Protein AF-A0A3D3P6E9-F1 (afdb_monomer_lite)

Structure (mmCIF, N/CA/C/O backbone):
data_AF-A0A3D3P6E9-F1
#
_entry.id   AF-A0A3D3P6E9-F1
#
loop_
_atom_site.group_PDB
_atom_site.id
_atom_site.type_symbol
_atom_site.label_atom_id
_atom_site.label_alt_id
_atom_site.label_comp_id
_atom_site.label_asym_id
_atom_site.label_entity_id
_atom_site.label_seq_id
_atom_site.pdbx_PDB_ins_code
_atom_site.Cartn_x
_atom_site.Cartn_y
_atom_site.Cartn_z
_atom_site.occupancy
_atom_site.B_iso_or_equiv
_atom_site.auth_seq_id
_atom_site.auth_comp_id
_atom_site.auth_asym_id
_atom_site.auth_atom_id
_atom_site.pdbx_PDB_model_num
ATOM 1 N N . ASP A 1 1 ? 15.874 -10.118 33.139 1.00 50.94 1 ASP A N 1
ATOM 2 C CA . ASP A 1 1 ? 14.637 -9.761 32.437 1.00 50.94 1 ASP A CA 1
ATOM 3 C C . ASP A 1 1 ? 14.802 -8.342 31.917 1.00 50.94 1 ASP A C 1
ATOM 5 O O . ASP A 1 1 ? 14.715 -7.391 32.684 1.00 50.94 1 ASP A O 1
ATOM 9 N N . THR A 1 2 ? 15.261 -8.197 30.676 1.00 51.38 2 THR A N 1
ATOM 10 C CA . THR A 1 2 ? 15.489 -6.871 30.091 1.00 51.38 2 THR A CA 1
ATOM 11 C C . THR A 1 2 ? 14.196 -6.483 29.409 1.00 51.38 2 THR A C 1
ATOM 13 O O . THR A 1 2 ? 13.843 -7.092 28.403 1.00 51.38 2 THR A O 1
ATOM 16 N N . ALA A 1 3 ? 13.483 -5.496 29.953 1.00 54.56 3 ALA A N 1
ATOM 17 C CA . ALA A 1 3 ? 12.314 -4.950 29.285 1.00 54.56 3 ALA A CA 1
ATOM 18 C C . ALA A 1 3 ? 12.752 -4.448 27.902 1.00 54.56 3 ALA A C 1
ATOM 20 O O . ALA A 1 3 ? 13.469 -3.452 27.794 1.00 54.56 3 ALA A O 1
ATOM 21 N N . TRP A 1 4 ? 12.365 -5.163 26.844 1.00 57.44 4 TRP A N 1
ATOM 22 C CA . TRP A 1 4 ? 12.467 -4.671 25.477 1.00 57.44 4 TRP A CA 1
ATOM 23 C C . TRP A 1 4 ? 11.528 -3.472 25.351 1.00 57.44 4 TRP A C 1
ATOM 25 O O . TRP A 1 4 ? 10.367 -3.596 24.971 1.00 57.44 4 TRP A O 1
ATOM 35 N N . SER A 1 5 ? 12.019 -2.288 25.708 1.00 63.03 5 SER A N 1
ATOM 36 C CA . SER A 1 5 ? 11.346 -1.030 25.426 1.00 63.03 5 SER A CA 1
ATOM 37 C C . SER A 1 5 ? 11.541 -0.711 23.946 1.00 63.03 5 SER A C 1
ATOM 39 O O . SER A 1 5 ? 12.397 0.081 23.553 1.00 63.03 5 SER A O 1
ATOM 41 N N . GLN A 1 6 ? 10.757 -1.359 23.083 1.00 59.41 6 GLN A N 1
ATOM 42 C CA . GLN A 1 6 ? 10.677 -0.934 21.692 1.00 59.41 6 GLN A CA 1
ATOM 43 C C . GLN A 1 6 ? 9.994 0.439 21.675 1.00 59.41 6 GLN A C 1
ATOM 45 O O . GLN A 1 6 ? 8.788 0.559 21.876 1.00 59.41 6 GLN A O 1
ATOM 50 N N . GLY A 1 7 ? 10.790 1.498 21.525 1.00 64.56 7 GLY A N 1
ATOM 51 C CA . GLY A 1 7 ? 10.283 2.862 21.451 1.00 64.56 7 GLY A CA 1
ATOM 52 C C . GLY A 1 7 ? 9.365 3.032 20.240 1.00 64.56 7 GLY A C 1
ATOM 53 O O . GLY A 1 7 ? 9.797 2.859 19.102 1.00 64.56 7 GLY A O 1
ATOM 54 N N . 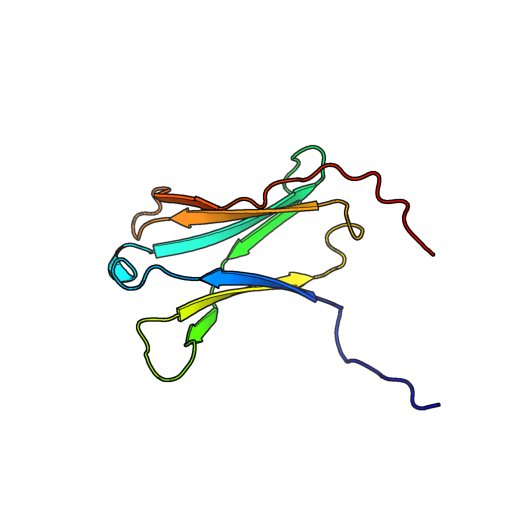GLY A 1 8 ? 8.104 3.393 20.488 1.00 68.88 8 GLY A N 1
ATOM 55 C CA . GLY A 1 8 ? 7.111 3.710 19.459 1.00 68.88 8 GLY A CA 1
ATOM 56 C C . GLY A 1 8 ? 5.921 2.750 19.420 1.00 68.88 8 GLY A C 1
ATOM 57 O O . GLY A 1 8 ? 5.963 1.642 19.943 1.00 68.88 8 GLY A O 1
ATOM 58 N N . LYS A 1 9 ? 4.824 3.192 18.792 1.00 77.12 9 LYS A N 1
ATOM 59 C CA . LYS A 1 9 ? 3.663 2.325 18.552 1.00 77.12 9 LYS A CA 1
ATOM 60 C C . LYS A 1 9 ? 4.025 1.225 17.542 1.00 77.12 9 LYS A C 1
ATOM 62 O O . LYS A 1 9 ? 4.724 1.534 16.572 1.00 77.12 9 LYS A O 1
ATOM 67 N N . PRO A 1 10 ? 3.519 -0.011 17.708 1.00 81.81 10 PRO A N 1
ATOM 68 C CA . PRO A 1 10 ? 3.655 -1.049 16.693 1.00 81.81 10 PRO A CA 1
ATOM 69 C C . PRO A 1 10 ? 3.076 -0.565 15.359 1.00 81.81 10 PRO A C 1
ATOM 71 O O . PRO A 1 10 ? 2.074 0.155 15.321 1.00 81.81 10 PRO A O 1
ATOM 74 N N . LYS A 1 11 ? 3.726 -0.946 14.258 1.00 88.38 11 LYS A N 1
ATOM 75 C CA . LYS A 1 11 ? 3.348 -0.542 12.901 1.00 88.38 11 LYS A CA 1
ATOM 76 C C . LYS A 1 11 ? 3.166 -1.758 12.012 1.00 88.38 11 LYS A C 1
ATOM 78 O O . LYS A 1 11 ? 3.901 -2.736 12.126 1.00 88.38 11 LYS A O 1
ATOM 83 N N . VAL A 1 12 ? 2.228 -1.647 11.086 1.00 88.88 12 VAL A N 1
ATOM 84 C CA . VAL A 1 12 ? 2.103 -2.547 9.943 1.00 88.88 12 VAL A CA 1
ATOM 85 C C . VAL A 1 12 ? 2.885 -1.939 8.788 1.00 88.88 12 VAL A C 1
ATOM 87 O O . VAL A 1 12 ? 2.854 -0.724 8.587 1.00 88.88 12 VAL A O 1
ATOM 90 N N . GLN A 1 13 ? 3.587 -2.776 8.030 1.00 92.00 13 GLN A N 1
ATOM 91 C CA . GLN A 1 13 ? 4.279 -2.363 6.816 1.00 92.00 13 GLN A CA 1
ATOM 92 C C . GLN A 1 13 ? 3.682 -3.079 5.610 1.00 92.00 13 GLN A C 1
ATOM 94 O O . GLN A 1 13 ? 3.557 -4.304 5.611 1.00 92.00 13 GLN A O 1
ATOM 99 N N . ALA A 1 14 ? 3.368 -2.317 4.566 1.00 91.88 14 ALA A N 1
ATOM 100 C CA . ALA A 1 14 ? 2.987 -2.860 3.273 1.00 91.88 14 ALA A CA 1
ATOM 101 C C . ALA A 1 14 ? 4.054 -2.565 2.229 1.00 91.88 14 ALA A C 1
ATOM 103 O O . ALA A 1 14 ? 4.723 -1.531 2.259 1.00 91.88 14 ALA A O 1
ATOM 104 N N . ARG A 1 15 ? 4.221 -3.517 1.314 1.00 93.56 15 ARG A N 1
ATOM 105 C CA . ARG A 1 15 ? 5.252 -3.506 0.282 1.00 93.56 15 ARG A CA 1
ATOM 106 C C . ARG A 1 15 ? 4.635 -3.974 -1.028 1.00 93.56 15 ARG A C 1
ATOM 108 O O . ARG A 1 15 ? 3.912 -4.967 -1.038 1.00 93.56 15 ARG A O 1
ATOM 115 N N . ILE A 1 16 ? 4.945 -3.292 -2.123 1.00 91.88 16 ILE A N 1
ATOM 116 C CA . ILE A 1 16 ? 4.525 -3.688 -3.472 1.00 91.88 16 ILE A CA 1
ATOM 117 C C . ILE A 1 16 ? 5.710 -3.601 -4.425 1.00 91.88 16 ILE A C 1
ATOM 119 O O . ILE A 1 16 ? 6.358 -2.560 -4.524 1.00 91.88 16 ILE A O 1
ATOM 123 N N . ALA A 1 17 ? 6.012 -4.711 -5.097 1.00 91.62 17 ALA A N 1
ATOM 124 C CA . ALA A 1 17 ? 7.045 -4.748 -6.123 1.00 91.62 17 ALA A CA 1
ATOM 125 C C . ALA A 1 17 ? 6.590 -3.949 -7.347 1.00 91.62 17 ALA A C 1
ATOM 127 O O . ALA A 1 17 ? 5.425 -4.022 -7.746 1.00 91.62 17 ALA A O 1
ATOM 128 N N . LEU A 1 18 ? 7.507 -3.184 -7.926 1.00 89.88 18 LEU A N 1
ATOM 129 C CA . LEU A 1 18 ? 7.229 -2.381 -9.101 1.00 89.88 18 LEU A CA 1
ATOM 130 C C . LEU A 1 18 ? 7.631 -3.127 -10.382 1.00 89.88 18 LEU A C 1
ATOM 132 O O . LEU A 1 18 ? 8.609 -3.878 -10.382 1.00 89.88 18 LEU A O 1
ATOM 136 N N . PRO A 1 19 ? 6.891 -2.932 -11.486 1.00 84.25 19 PRO A N 1
ATOM 137 C CA . PRO A 1 19 ? 7.244 -3.509 -12.773 1.00 84.25 19 PRO A CA 1
ATOM 138 C C . PRO A 1 19 ? 8.498 -2.838 -13.342 1.00 84.25 19 PRO A C 1
ATOM 140 O O . PRO A 1 19 ? 8.534 -1.622 -13.508 1.00 84.25 19 PRO A O 1
ATOM 143 N N . VAL A 1 20 ? 9.477 -3.658 -13.721 1.00 80.50 20 VAL A N 1
ATOM 144 C CA . VAL A 1 20 ? 10.814 -3.257 -14.200 1.00 80.50 20 VAL A CA 1
ATOM 145 C C . VAL A 1 20 ? 10.764 -2.246 -15.363 1.00 80.50 20 VAL A C 1
ATOM 147 O O . VAL A 1 20 ? 11.553 -1.312 -15.402 1.00 80.50 20 VAL A O 1
ATOM 150 N N . ASN A 1 21 ? 9.791 -2.381 -16.275 1.00 79.94 21 ASN A N 1
ATOM 151 C CA . ASN A 1 21 ? 9.714 -1.603 -17.525 1.00 79.94 21 ASN A CA 1
ATOM 152 C C . ASN A 1 21 ? 8.590 -0.549 -17.566 1.00 79.94 21 ASN A C 1
ATOM 154 O O . ASN A 1 21 ? 8.297 -0.021 -18.637 1.00 79.94 21 ASN A O 1
ATOM 158 N N . HIS A 1 22 ? 7.878 -0.322 -16.457 1.00 79.94 22 HIS A N 1
ATOM 159 C CA . HIS A 1 22 ? 6.705 0.571 -16.433 1.00 79.94 22 HIS A CA 1
ATOM 160 C C . HIS A 1 22 ? 6.717 1.557 -15.260 1.00 79.94 22 HIS A C 1
ATOM 162 O O . HIS A 1 22 ? 5.683 2.144 -14.927 1.00 79.94 22 HIS A O 1
ATOM 168 N N . LEU A 1 23 ? 7.878 1.742 -14.627 1.00 81.31 23 LEU A N 1
ATOM 169 C CA . LEU A 1 23 ? 8.062 2.659 -13.502 1.00 81.31 23 LEU A CA 1
ATOM 170 C C . LEU A 1 23 ? 7.657 4.088 -13.867 1.00 81.31 23 LEU A C 1
ATOM 172 O O . LEU A 1 23 ? 7.010 4.780 -13.085 1.00 81.31 23 LEU A O 1
ATOM 176 N N . GLU A 1 24 ? 7.976 4.512 -15.085 1.00 86.38 24 GLU A N 1
ATOM 177 C CA . GLU A 1 24 ? 7.733 5.851 -15.608 1.00 86.38 24 GLU A CA 1
ATOM 178 C C . GLU A 1 24 ? 6.248 6.202 -15.756 1.00 86.38 24 GLU A C 1
ATOM 180 O O . GLU A 1 24 ? 5.908 7.390 -15.826 1.00 86.38 24 GLU A O 1
ATOM 185 N N . LYS A 1 25 ? 5.372 5.191 -15.792 1.00 88.38 25 LYS A N 1
ATOM 186 C CA . LYS A 1 25 ? 3.916 5.357 -15.905 1.00 88.38 25 LYS A CA 1
ATOM 187 C C . LYS A 1 25 ? 3.234 5.494 -14.549 1.00 88.38 25 LYS A C 1
ATOM 189 O O . LYS A 1 25 ? 2.135 6.037 -14.489 1.00 88.38 25 LYS A O 1
ATOM 194 N N . ILE A 1 26 ? 3.867 5.023 -13.477 1.00 91.88 26 ILE A N 1
ATOM 195 C CA . ILE A 1 26 ? 3.300 5.048 -12.129 1.00 91.88 26 ILE A CA 1
ATOM 196 C C . ILE A 1 26 ? 3.519 6.441 -11.527 1.00 91.88 26 ILE A C 1
ATOM 198 O O . ILE A 1 26 ? 4.645 6.922 -11.433 1.00 91.88 26 ILE A O 1
ATOM 202 N N . GLY A 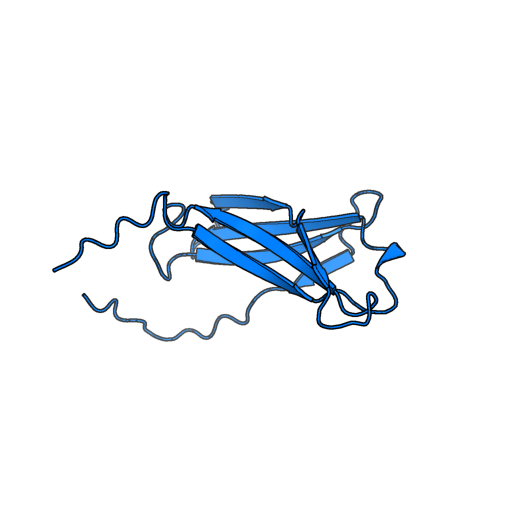1 27 ? 2.430 7.095 -11.126 1.00 93.69 27 GLY A N 1
ATOM 203 C CA . GLY A 1 27 ? 2.459 8.368 -10.406 1.00 93.69 27 GLY A CA 1
ATOM 204 C C . GLY A 1 27 ? 2.505 8.161 -8.897 1.00 93.69 27 GLY A C 1
ATOM 205 O O . GLY A 1 27 ? 3.425 8.627 -8.231 1.00 93.69 27 GLY A O 1
ATOM 206 N N . LYS A 1 28 ? 1.530 7.422 -8.358 1.00 95.38 28 LYS A N 1
ATOM 207 C CA . LYS A 1 28 ? 1.458 7.085 -6.930 1.00 95.38 28 LYS A CA 1
ATOM 208 C C . LYS A 1 28 ? 0.809 5.727 -6.706 1.00 95.38 28 LYS A C 1
ATOM 210 O O . LYS A 1 28 ? 0.046 5.244 -7.541 1.00 95.38 28 LYS A O 1
ATOM 215 N N . ILE A 1 29 ? 1.081 5.137 -5.549 1.00 96.50 29 ILE A N 1
ATOM 216 C CA . ILE A 1 29 ? 0.405 3.925 -5.084 1.00 96.50 29 ILE A CA 1
ATOM 217 C C . ILE A 1 29 ? -0.200 4.219 -3.717 1.00 96.50 29 ILE A C 1
ATOM 219 O O . ILE A 1 29 ? 0.507 4.658 -2.809 1.00 96.50 29 ILE A O 1
ATOM 223 N N . MET A 1 30 ? -1.501 3.977 -3.581 1.00 97.44 30 MET A N 1
ATOM 224 C CA . MET A 1 30 ? -2.245 4.147 -2.334 1.00 97.44 30 MET A CA 1
ATOM 225 C C . MET A 1 30 ? -2.634 2.785 -1.779 1.00 97.44 30 MET A C 1
ATOM 227 O O . MET A 1 30 ? -3.285 2.003 -2.464 1.00 97.44 30 MET A O 1
ATOM 231 N N . PHE A 1 31 ? -2.276 2.512 -0.531 1.00 95.69 31 PHE A N 1
ATOM 232 C CA . PHE A 1 31 ? -2.806 1.379 0.213 1.00 95.69 31 PHE A CA 1
ATOM 233 C C . PHE A 1 31 ? -4.092 1.797 0.913 1.00 95.69 31 PHE A C 1
ATOM 235 O O . PHE A 1 31 ? -4.064 2.615 1.828 1.00 95.69 31 PHE A O 1
ATOM 242 N N . GLN A 1 32 ? -5.209 1.229 0.480 1.00 95.50 32 GLN A N 1
ATOM 243 C CA . GLN A 1 32 ? -6.509 1.391 1.113 1.00 95.50 32 GLN A CA 1
ATOM 244 C C . GLN A 1 32 ? -6.699 0.263 2.121 1.00 95.50 32 GLN A C 1
ATOM 246 O O . GLN A 1 32 ? -6.701 -0.914 1.752 1.00 95.50 32 GLN A O 1
ATOM 251 N N . VAL A 1 33 ? -6.833 0.625 3.393 1.00 93.31 33 VAL A N 1
ATOM 252 C CA . VAL A 1 33 ? -7.060 -0.313 4.493 1.00 93.31 33 VAL A CA 1
ATOM 253 C C . VAL A 1 33 ? -8.531 -0.252 4.861 1.00 93.31 33 VAL A C 1
ATOM 255 O O . VAL A 1 33 ? -9.034 0.819 5.188 1.00 93.31 33 VAL A O 1
ATOM 258 N N . SER A 1 34 ? -9.222 -1.385 4.800 1.00 92.25 34 SER A N 1
ATOM 259 C CA . SER A 1 34 ? -10.655 -1.487 5.100 1.00 92.25 34 SER A CA 1
ATOM 260 C C . SER A 1 34 ? -10.921 -2.600 6.101 1.00 92.25 34 SER A C 1
ATOM 262 O O . SER A 1 34 ? -10.182 -3.581 6.123 1.00 92.25 34 SER A O 1
ATOM 264 N N . ASP A 1 35 ? -11.972 -2.485 6.907 1.00 89.31 35 ASP A N 1
ATOM 265 C CA . ASP A 1 35 ? -12.410 -3.591 7.761 1.00 89.31 35 ASP A CA 1
ATOM 266 C C . ASP A 1 35 ? -13.012 -4.748 6.937 1.00 89.31 35 ASP A C 1
ATOM 268 O O . ASP A 1 35 ? -13.141 -4.676 5.710 1.00 89.31 35 ASP A O 1
ATOM 272 N N . LEU A 1 36 ? -13.395 -5.837 7.609 1.00 85.94 36 LEU A N 1
ATOM 273 C CA . LEU A 1 36 ? -14.013 -6.999 6.955 1.00 85.94 36 LEU A CA 1
ATOM 274 C C . LEU A 1 36 ? -15.403 -6.715 6.351 1.00 85.94 36 LEU A C 1
ATOM 276 O O . LEU A 1 36 ? -15.884 -7.518 5.554 1.00 85.94 36 LEU A O 1
ATOM 280 N N . SER A 1 37 ? -16.042 -5.594 6.702 1.00 86.62 37 SER A N 1
ATOM 281 C CA . SER A 1 37 ? -17.296 -5.135 6.085 1.00 86.62 37 SER A CA 1
ATOM 282 C C . SER A 1 37 ? -17.068 -4.291 4.825 1.00 86.62 37 SER A C 1
ATOM 284 O O . SER A 1 37 ? -18.021 -3.954 4.126 1.00 86.62 37 SER A O 1
ATOM 286 N N . GLY A 1 38 ? -15.808 -3.963 4.515 1.00 85.62 38 GLY A N 1
ATOM 287 C CA . GLY A 1 38 ? -15.429 -3.095 3.403 1.00 85.62 38 GLY A CA 1
ATOM 288 C C . GLY A 1 38 ? -15.439 -1.606 3.751 1.00 85.62 38 GLY A C 1
ATOM 289 O O . GLY A 1 38 ? -15.252 -0.776 2.861 1.00 85.62 38 GLY A O 1
ATOM 290 N N . LYS A 1 39 ? -15.629 -1.235 5.022 1.00 90.75 39 LYS A N 1
ATOM 291 C CA . LYS A 1 39 ? -15.532 0.162 5.454 1.00 90.75 39 LYS A CA 1
ATOM 292 C C . LYS A 1 39 ? -14.071 0.594 5.446 1.00 90.75 39 LYS A C 1
ATOM 294 O O . LYS A 1 39 ? -13.236 -0.013 6.116 1.00 90.75 39 LYS A O 1
ATOM 299 N N . LEU A 1 40 ? -13.781 1.683 4.740 1.00 93.69 40 LEU A N 1
ATOM 300 C CA . LEU A 1 40 ? -12.450 2.280 4.696 1.00 93.69 40 LEU A CA 1
ATOM 301 C C . LEU A 1 40 ? -12.045 2.797 6.086 1.00 93.69 40 LEU A C 1
ATOM 303 O O . LEU A 1 40 ? -12.752 3.596 6.702 1.00 93.69 40 LEU A O 1
ATOM 307 N N . LEU A 1 41 ? -10.894 2.338 6.562 1.00 92.88 41 LEU A N 1
ATOM 308 C CA . LEU A 1 41 ? -10.283 2.726 7.834 1.00 92.88 41 LEU A CA 1
ATOM 309 C C . LEU A 1 41 ? -9.165 3.752 7.638 1.00 92.88 41 LEU A C 1
ATOM 311 O O . LEU A 1 41 ? -8.894 4.550 8.531 1.00 92.88 41 LEU A O 1
ATOM 315 N N . GLY A 1 42 ? -8.517 3.739 6.473 1.00 93.94 42 GLY A N 1
ATOM 316 C CA . GLY A 1 42 ? -7.488 4.709 6.131 1.00 93.94 42 GLY A CA 1
ATOM 317 C C . GLY A 1 42 ? -6.866 4.468 4.763 1.00 93.94 42 GLY A C 1
ATOM 318 O O . GLY A 1 42 ? -6.992 3.392 4.176 1.00 93.94 42 GLY A O 1
ATOM 319 N N . GLU A 1 43 ? -6.164 5.487 4.277 1.00 96.62 43 GLU A N 1
ATOM 320 C CA . GLU A 1 43 ? -5.401 5.440 3.035 1.00 96.62 43 GLU A CA 1
ATOM 321 C C . GLU A 1 43 ? -3.958 5.870 3.292 1.00 96.62 43 GLU A C 1
ATOM 323 O O . GLU A 1 43 ? -3.702 6.915 3.893 1.00 96.62 43 GLU A O 1
ATOM 328 N N . PHE A 1 44 ? -3.009 5.068 2.815 1.00 96.00 44 PHE A N 1
ATOM 329 C CA . PHE A 1 44 ? -1.586 5.262 3.074 1.00 96.00 44 PHE A CA 1
ATOM 330 C C . PHE A 1 44 ? -0.803 5.236 1.770 1.00 96.00 44 PHE A C 1
ATOM 332 O O . PHE A 1 44 ? -0.734 4.224 1.074 1.00 96.00 44 PHE A O 1
ATOM 339 N N . GLU A 1 45 ? -0.205 6.368 1.421 1.00 97.19 45 GLU A N 1
ATOM 340 C CA . GLU A 1 45 ? 0.617 6.478 0.222 1.00 97.19 45 GLU A CA 1
ATOM 341 C C . GLU A 1 45 ? 1.950 5.740 0.397 1.00 97.19 45 GLU A C 1
ATOM 343 O O . GLU A 1 45 ? 2.617 5.846 1.432 1.00 97.19 45 GLU A O 1
ATOM 348 N N . ALA A 1 46 ? 2.367 5.014 -0.637 1.00 95.88 46 ALA A N 1
ATOM 349 C CA . ALA A 1 46 ? 3.642 4.311 -0.685 1.00 95.88 46 ALA A CA 1
ATOM 350 C C . ALA A 1 46 ? 4.765 5.238 -1.164 1.00 95.88 46 ALA A C 1
ATOM 352 O O . ALA A 1 46 ? 5.137 5.266 -2.340 1.00 95.88 46 ALA A O 1
ATOM 353 N N . ARG A 1 47 ? 5.264 6.055 -0.232 1.00 92.25 47 ARG A N 1
ATOM 354 C CA . ARG A 1 47 ? 6.249 7.110 -0.509 1.00 92.25 47 ARG A CA 1
ATOM 355 C C . ARG A 1 47 ? 7.672 6.577 -0.591 1.00 92.25 47 ARG A C 1
ATOM 357 O O . ARG A 1 47 ? 8.437 6.998 -1.459 1.00 92.25 47 ARG A O 1
ATOM 364 N N . GLU A 1 48 ? 8.011 5.631 0.275 1.00 92.75 48 GLU A N 1
ATOM 365 C CA . GLU A 1 48 ? 9.350 5.059 0.338 1.00 92.75 48 GLU A CA 1
ATOM 366 C C . GLU A 1 48 ? 9.582 4.116 -0.843 1.00 92.75 48 GLU A C 1
ATOM 368 O O . GLU A 1 48 ? 8.684 3.381 -1.259 1.00 92.75 48 GLU A O 1
ATOM 373 N N . THR A 1 49 ? 10.789 4.158 -1.405 1.00 91.12 49 THR A N 1
ATOM 374 C CA . THR A 1 49 ? 11.218 3.258 -2.481 1.00 91.12 49 THR A CA 1
ATOM 375 C C . THR A 1 49 ? 12.436 2.502 -2.002 1.00 91.12 49 THR A C 1
ATOM 377 O O . THR A 1 49 ? 13.418 3.117 -1.597 1.00 91.12 49 THR A O 1
ATOM 380 N N . GLU A 1 50 ? 12.378 1.182 -2.069 1.00 92.81 50 GLU A N 1
ATOM 381 C CA . GLU A 1 50 ? 13.502 0.314 -1.747 1.00 92.81 50 GLU A CA 1
ATOM 382 C C . GLU A 1 50 ? 13.965 -0.397 -3.015 1.00 92.81 50 GLU A C 1
ATOM 384 O O . GLU A 1 50 ? 13.146 -0.953 -3.751 1.00 92.81 50 GLU A O 1
ATOM 389 N N . ILE A 1 51 ? 15.273 -0.387 -3.260 1.00 90.50 51 ILE A N 1
ATOM 390 C CA . ILE A 1 51 ? 15.902 -1.142 -4.345 1.00 90.50 51 ILE A CA 1
ATOM 391 C C . ILE A 1 51 ? 16.196 -2.554 -3.834 1.00 90.50 51 ILE A C 1
ATOM 393 O O . ILE A 1 51 ? 16.716 -2.745 -2.733 1.00 90.50 51 ILE A O 1
ATOM 397 N N . LEU A 1 52 ? 15.826 -3.554 -4.624 1.00 84.88 52 LEU A N 1
ATOM 398 C CA . LEU A 1 52 ? 16.043 -4.963 -4.342 1.00 84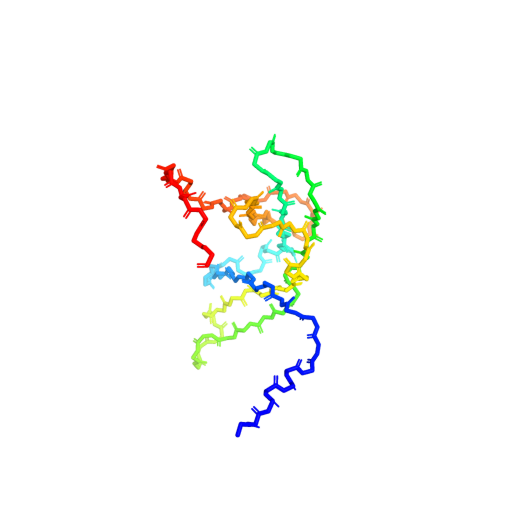.88 52 LEU A CA 1
ATOM 399 C C . LEU A 1 52 ? 17.368 -5.390 -4.979 1.00 84.88 52 LEU A C 1
ATOM 401 O O . LEU A 1 52 ? 17.435 -5.710 -6.161 1.00 84.88 52 LEU A O 1
ATOM 405 N N . GLY A 1 53 ? 18.427 -5.410 -4.171 1.00 83.38 53 GLY A N 1
ATOM 406 C CA . GLY A 1 53 ? 19.773 -5.751 -4.629 1.00 83.38 53 GLY A CA 1
ATOM 407 C C . GLY A 1 53 ? 20.500 -4.549 -5.229 1.00 83.38 53 GLY A C 1
ATOM 408 O O . GLY A 1 53 ? 20.367 -3.431 -4.740 1.00 83.38 53 GLY A O 1
ATOM 409 N N . SER A 1 54 ? 21.313 -4.794 -6.255 1.00 83.38 54 SER A N 1
ATOM 410 C CA . SER A 1 54 ? 22.162 -3.785 -6.902 1.00 83.38 54 SER A CA 1
ATOM 411 C C . SER A 1 54 ? 21.573 -3.200 -8.190 1.00 83.38 54 SER A C 1
ATOM 413 O O . SER A 1 54 ? 22.094 -2.201 -8.682 1.00 83.38 54 SER A O 1
ATOM 415 N N . ASP A 1 55 ? 20.501 -3.786 -8.732 1.00 79.94 55 ASP A N 1
ATOM 416 C CA . ASP A 1 55 ? 19.840 -3.301 -9.945 1.00 79.94 55 ASP A CA 1
ATOM 417 C C . ASP A 1 55 ? 18.663 -2.372 -9.581 1.00 79.94 55 ASP A C 1
ATOM 419 O O . ASP A 1 55 ? 17.678 -2.830 -8.991 1.00 79.94 55 ASP A O 1
ATOM 423 N N . PRO A 1 56 ? 18.724 -1.074 -9.937 1.00 79.31 56 PRO A N 1
ATOM 424 C CA . PRO A 1 56 ? 17.682 -0.103 -9.603 1.00 79.31 56 PRO A CA 1
ATOM 425 C C . PRO A 1 56 ? 16.330 -0.394 -10.268 1.00 79.31 56 PRO A C 1
ATOM 427 O O . PRO A 1 56 ? 15.302 0.105 -9.801 1.00 79.31 56 PRO A O 1
ATOM 430 N N . ASN A 1 57 ? 16.300 -1.203 -11.330 1.00 84.12 57 ASN A N 1
ATOM 431 C CA . ASN A 1 57 ? 15.063 -1.557 -12.019 1.00 84.12 57 ASN A CA 1
ATOM 432 C C . ASN A 1 57 ? 14.201 -2.528 -11.197 1.00 84.12 57 ASN A C 1
ATOM 434 O O . ASN A 1 57 ? 12.986 -2.601 -11.392 1.00 84.12 57 ASN A O 1
ATOM 438 N N . PHE A 1 58 ? 14.802 -3.237 -10.237 1.00 86.75 58 PHE A N 1
ATOM 439 C CA . PHE A 1 58 ? 14.077 -4.042 -9.263 1.00 86.75 58 PHE A CA 1
ATOM 440 C C . PHE A 1 58 ? 13.858 -3.213 -8.007 1.00 86.75 58 PHE A C 1
ATOM 442 O O . PHE A 1 58 ? 14.689 -3.170 -7.107 1.00 86.75 58 PHE A O 1
ATOM 449 N N . SER A 1 59 ? 12.716 -2.544 -7.932 1.00 91.00 59 SER A N 1
ATOM 450 C CA . SER A 1 59 ? 12.356 -1.737 -6.771 1.00 91.00 59 SER A CA 1
ATOM 451 C C . SER A 1 59 ? 10.971 -2.088 -6.245 1.00 91.00 59 SER A C 1
ATOM 453 O O . SER A 1 59 ? 10.143 -2.705 -6.920 1.00 91.00 59 SER A O 1
ATOM 455 N N . ARG A 1 60 ? 10.716 -1.715 -4.9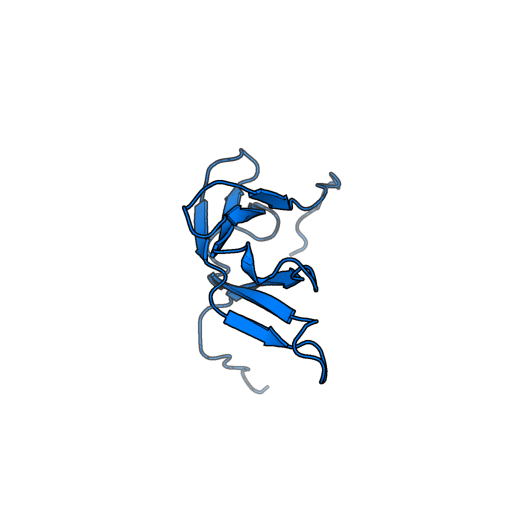93 1.00 93.19 60 ARG A N 1
ATOM 456 C CA . ARG A 1 60 ? 9.405 -1.819 -4.355 1.00 93.19 60 ARG A CA 1
ATOM 457 C C . ARG A 1 60 ? 9.041 -0.510 -3.680 1.00 93.19 60 ARG A C 1
ATOM 459 O O . ARG A 1 60 ? 9.909 0.181 -3.150 1.00 93.19 60 ARG A O 1
ATOM 466 N N . LYS A 1 61 ? 7.751 -0.193 -3.662 1.00 94.44 61 LYS A N 1
ATOM 467 C CA . LYS A 1 61 ? 7.224 0.885 -2.827 1.00 94.44 61 LYS A CA 1
ATOM 468 C C . LYS A 1 61 ? 6.818 0.348 -1.467 1.00 94.44 61 LYS A C 1
ATOM 470 O O . LYS A 1 61 ? 6.293 -0.765 -1.366 1.00 94.44 61 LYS A O 1
ATOM 475 N N . VAL A 1 62 ? 7.051 1.154 -0.442 1.00 94.62 62 VAL A N 1
ATOM 476 C CA . VAL A 1 62 ? 6.802 0.803 0.954 1.00 94.62 62 VAL A CA 1
ATOM 477 C C . VAL A 1 62 ? 5.990 1.904 1.626 1.00 94.62 62 VAL A C 1
ATOM 479 O O . VAL A 1 62 ? 6.139 3.093 1.334 1.00 94.62 62 VAL A O 1
ATOM 482 N N . THR A 1 63 ? 5.089 1.493 2.512 1.00 95.19 63 THR A N 1
ATOM 483 C CA . THR A 1 63 ? 4.406 2.389 3.444 1.00 95.19 63 THR A CA 1
ATOM 484 C C . THR A 1 63 ? 4.233 1.713 4.795 1.00 95.19 63 THR A C 1
ATOM 486 O O . THR A 1 63 ? 4.317 0.485 4.906 1.00 95.19 63 THR A O 1
ATOM 489 N N . THR A 1 64 ? 3.978 2.516 5.823 1.00 93.19 64 THR A N 1
ATOM 490 C CA . THR A 1 64 ? 3.649 2.022 7.158 1.00 93.19 64 THR A CA 1
ATOM 491 C C . THR A 1 64 ? 2.453 2.762 7.730 1.00 93.19 64 THR A C 1
ATOM 493 O O . THR A 1 64 ? 2.230 3.934 7.430 1.00 93.19 64 THR A O 1
ATOM 496 N N . TRP A 1 65 ? 1.706 2.081 8.591 1.00 91.19 65 TRP A N 1
ATOM 497 C CA . TRP A 1 65 ? 0.640 2.685 9.384 1.00 91.19 65 TRP A CA 1
ATOM 498 C C . TRP A 1 65 ? 0.604 2.091 10.796 1.00 91.19 65 TRP A C 1
ATOM 500 O O . TRP A 1 65 ? 1.196 1.032 11.033 1.00 91.19 65 TRP A O 1
ATOM 510 N N . PRO A 1 66 ? -0.044 2.769 11.758 1.00 89.25 66 PRO A N 1
ATOM 511 C CA . PRO A 1 66 ? -0.183 2.260 13.118 1.00 89.25 66 PRO A CA 1
ATOM 512 C C . PRO A 1 66 ? -0.927 0.918 13.156 1.00 89.25 66 PRO A C 1
ATOM 514 O O . PRO A 1 66 ? -1.936 0.743 12.477 1.00 89.25 66 PRO A O 1
ATOM 517 N N . ALA A 1 67 ? -0.451 -0.037 13.954 1.00 86.06 67 ALA A N 1
ATOM 518 C CA . ALA A 1 67 ? -1.101 -1.344 14.088 1.00 86.06 67 ALA A CA 1
ATOM 519 C C . ALA A 1 67 ? -2.412 -1.294 14.898 1.00 86.06 67 ALA A C 1
ATOM 521 O O . ALA A 1 67 ? -3.167 -2.257 14.878 1.00 86.06 67 ALA A O 1
ATOM 522 N N . ASP A 1 68 ? -2.699 -0.178 15.577 1.00 85.94 68 ASP A N 1
ATOM 523 C CA . ASP A 1 68 ? -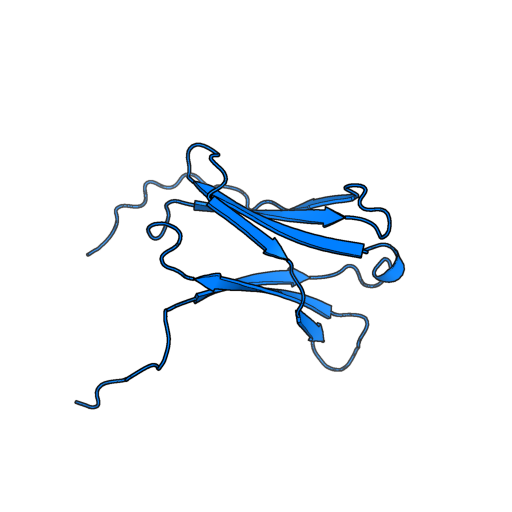3.940 0.069 16.323 1.00 85.94 68 ASP A CA 1
ATOM 524 C C . ASP A 1 68 ? -5.095 0.585 15.438 1.00 85.94 68 ASP A C 1
ATOM 526 O O . ASP A 1 68 ? -6.154 0.926 15.958 1.00 85.94 68 ASP A O 1
ATOM 530 N N . LEU A 1 69 ? -4.930 0.605 14.105 1.00 82.69 69 LEU A N 1
ATOM 531 C CA . LEU A 1 69 ? -5.984 1.000 13.157 1.00 82.69 69 LEU A CA 1
ATOM 532 C C . LEU A 1 69 ? -7.190 0.041 13.160 1.00 82.69 69 LEU A C 1
ATOM 534 O O . LEU A 1 69 ? -8.319 0.456 12.908 1.00 82.69 69 LEU A O 1
ATOM 538 N N . ALA A 1 70 ? -6.932 -1.246 13.402 1.00 76.38 70 ALA A N 1
ATOM 539 C CA . ALA A 1 70 ? -7.920 -2.314 13.511 1.00 76.38 70 ALA A CA 1
ATOM 540 C C . ALA A 1 70 ? -7.334 -3.483 14.309 1.00 76.38 70 ALA A C 1
ATOM 542 O O . ALA A 1 70 ? -6.117 -3.664 14.353 1.00 76.38 70 ALA A O 1
ATOM 543 N N . ALA A 1 71 ? -8.195 -4.309 14.906 1.00 77.06 71 ALA A N 1
ATOM 544 C CA . ALA A 1 71 ? -7.742 -5.516 15.589 1.00 77.06 71 ALA A CA 1
ATOM 545 C C . ALA A 1 71 ? -7.002 -6.455 14.606 1.00 77.06 71 ALA A C 1
ATOM 547 O O . ALA A 1 71 ? -7.367 -6.520 13.422 1.00 77.06 71 ALA A O 1
ATOM 548 N N . PRO A 1 72 ? -5.987 -7.212 15.056 1.00 73.19 72 PRO A N 1
ATOM 549 C CA . PRO A 1 72 ? -5.332 -8.209 14.215 1.00 73.19 72 PRO A CA 1
ATOM 550 C C . PRO A 1 72 ? -6.347 -9.139 13.530 1.00 73.19 72 PRO A C 1
ATOM 552 O O . PRO A 1 72 ? -7.284 -9.617 14.162 1.00 73.19 72 PRO A O 1
ATOM 555 N N . GLY A 1 73 ? -6.182 -9.370 12.224 1.00 74.19 73 GLY A N 1
ATOM 556 C CA . GLY A 1 73 ? -7.079 -10.225 11.430 1.00 74.19 73 GLY A CA 1
ATOM 557 C C . GLY A 1 73 ? -8.422 -9.598 11.027 1.00 74.19 73 GLY A C 1
ATOM 558 O O . GLY A 1 73 ? -9.209 -10.258 10.356 1.00 74.19 73 GLY A O 1
ATOM 559 N N . SER A 1 74 ? -8.688 -8.336 11.384 1.00 82.50 74 SER A N 1
ATOM 560 C CA . SER A 1 74 ? -9.978 -7.672 11.118 1.00 82.50 74 SER A CA 1
ATOM 561 C C . SER A 1 74 ? -9.953 -6.626 9.996 1.00 82.50 74 SER A C 1
ATOM 563 O O . SER A 1 74 ? -10.896 -5.848 9.853 1.00 82.50 74 SER A O 1
ATOM 565 N N . TYR A 1 75 ? -8.899 -6.604 9.176 1.00 87.88 75 TYR A N 1
ATOM 566 C CA . TYR A 1 75 ? -8.786 -5.674 8.055 1.00 87.88 75 TYR A CA 1
ATOM 567 C C . TYR A 1 75 ? -8.200 -6.327 6.803 1.00 87.88 75 TYR A C 1
ATOM 569 O O . TYR A 1 75 ? -7.520 -7.353 6.847 1.00 87.88 75 TYR A O 1
ATOM 577 N N . THR A 1 76 ? -8.442 -5.676 5.673 1.00 89.50 76 THR A N 1
ATOM 578 C CA . THR A 1 76 ? -7.859 -5.968 4.368 1.00 89.50 76 THR A CA 1
ATOM 579 C C . THR A 1 76 ? -7.086 -4.747 3.884 1.00 89.50 76 THR A C 1
ATOM 581 O O . THR A 1 76 ? -7.412 -3.616 4.243 1.00 89.50 76 THR A O 1
ATOM 584 N N . ALA A 1 77 ? -6.036 -4.966 3.095 1.00 91.31 77 ALA A N 1
ATOM 585 C CA . ALA A 1 77 ? -5.262 -3.894 2.481 1.00 91.31 77 ALA A CA 1
ATOM 586 C C . ALA A 1 77 ? -5.196 -4.119 0.969 1.00 91.31 77 ALA A C 1
ATOM 588 O O . ALA A 1 77 ? -4.766 -5.183 0.521 1.00 91.31 77 ALA A O 1
ATOM 589 N N . VAL A 1 78 ? -5.611 -3.122 0.193 1.00 94.38 78 VAL A N 1
ATOM 590 C CA . VAL A 1 78 ? -5.578 -3.138 -1.275 1.00 94.38 78 VAL A CA 1
ATOM 591 C C . VAL A 1 78 ? -4.655 -2.031 -1.753 1.00 94.38 78 VAL A C 1
ATOM 593 O O . VAL A 1 78 ? -4.800 -0.882 -1.345 1.00 94.38 78 VAL A O 1
ATOM 596 N N . ALA A 1 79 ? -3.708 -2.361 -2.625 1.00 95.31 79 ALA A N 1
ATOM 597 C CA . ALA A 1 79 ? -2.882 -1.363 -3.288 1.00 95.31 79 ALA A CA 1
ATOM 598 C C . ALA A 1 79 ? -3.583 -0.893 -4.564 1.00 95.31 79 ALA A C 1
ATOM 600 O O . ALA A 1 79 ? -3.828 -1.700 -5.459 1.00 95.31 79 ALA A O 1
ATOM 601 N N . VAL A 1 80 ? -3.875 0.399 -4.666 1.00 96.44 80 VAL A N 1
ATOM 602 C CA . VAL A 1 80 ? -4.402 1.046 -5.871 1.00 96.44 80 VAL A CA 1
ATOM 603 C C . VAL A 1 80 ? -3.278 1.832 -6.531 1.00 96.44 80 VAL A C 1
ATOM 605 O O . VAL A 1 80 ? -2.622 2.662 -5.896 1.00 96.44 80 VAL A O 1
ATOM 608 N N . ILE A 1 81 ? -3.031 1.541 -7.801 1.00 95.56 81 ILE A N 1
ATOM 609 C CA . ILE A 1 81 ? -1.931 2.093 -8.587 1.00 95.56 81 ILE A CA 1
ATOM 610 C C . ILE A 1 81 ? -2.509 3.177 -9.486 1.00 95.56 81 ILE A C 1
ATOM 612 O O . ILE A 1 81 ? -3.419 2.911 -10.269 1.00 95.56 81 ILE A O 1
ATOM 616 N N . TYR A 1 82 ? -1.959 4.381 -9.398 1.00 96.69 82 TYR A N 1
ATOM 617 C CA . TYR A 1 82 ? -2.367 5.525 -10.204 1.00 96.69 82 TYR A CA 1
ATOM 618 C C . TYR A 1 82 ? -1.249 5.948 -11.152 1.00 96.69 82 TYR A C 1
ATOM 620 O O . TYR A 1 82 ? -0.065 5.839 -10.820 1.00 96.69 82 TYR A O 1
ATOM 628 N N . ASP A 1 83 ? -1.623 6.481 -12.310 1.00 95.31 83 ASP A N 1
ATOM 629 C CA . ASP A 1 83 ? -0.700 7.184 -13.192 1.00 95.31 83 ASP A CA 1
ATOM 630 C C . ASP A 1 83 ? -0.360 8.588 -12.661 1.00 95.31 83 ASP A C 1
ATOM 632 O O . ASP A 1 83 ? -0.851 9.032 -11.618 1.00 95.31 83 ASP A O 1
ATOM 636 N N . LYS A 1 84 ? 0.505 9.303 -13.386 1.00 93.94 84 LYS A N 1
ATOM 637 C CA . LYS A 1 84 ? 0.925 10.675 -13.048 1.00 93.94 84 LYS A CA 1
ATOM 638 C C . LYS A 1 84 ? -0.206 11.710 -13.103 1.00 93.94 84 LYS A C 1
ATOM 640 O O . LYS A 1 84 ? -0.076 12.762 -12.489 1.00 93.94 84 LYS A O 1
ATOM 645 N N . ASN A 1 85 ? -1.300 11.411 -13.799 1.00 95.62 85 ASN A N 1
ATOM 646 C CA . ASN A 1 85 ? -2.480 12.268 -13.907 1.00 95.62 85 ASN A CA 1
ATOM 647 C C . ASN A 1 85 ? -3.557 11.907 -12.868 1.00 95.62 85 ASN A C 1
ATOM 649 O O . ASN A 1 85 ? -4.612 12.535 -12.833 1.00 95.62 85 ASN A O 1
ATOM 653 N N . GLY A 1 86 ? -3.310 10.897 -12.026 1.00 94.00 86 GLY A N 1
ATOM 654 C CA . GLY A 1 86 ? -4.258 10.421 -11.022 1.00 94.00 86 GLY A CA 1
ATOM 655 C C . GLY A 1 86 ? -5.298 9.429 -11.547 1.00 94.00 86 GLY A C 1
ATOM 656 O O . GLY A 1 86 ? -6.249 9.129 -10.828 1.00 94.00 86 GLY A O 1
ATOM 657 N N . LYS A 1 87 ? -5.139 8.887 -12.759 1.00 96.50 87 LYS A N 1
ATOM 658 C CA . LYS A 1 87 ? -5.999 7.817 -13.281 1.00 96.50 87 LYS A CA 1
ATOM 659 C C . LYS A 1 87 ? -5.592 6.475 -12.676 1.00 96.50 87 LYS A C 1
ATOM 661 O O . LYS A 1 87 ? -4.411 6.140 -12.663 1.00 96.50 87 LYS A O 1
ATOM 666 N N . GLU A 1 88 ? -6.560 5.680 -12.220 1.00 96.19 88 GLU A N 1
ATOM 667 C CA . GLU A 1 88 ? -6.300 4.307 -11.770 1.00 96.19 88 GLU A CA 1
ATOM 668 C C . GLU A 1 88 ? -5.794 3.450 -12.946 1.00 96.19 88 GLU A C 1
ATOM 670 O O . GLU A 1 88 ? -6.449 3.330 -13.984 1.00 96.19 88 GLU A O 1
ATOM 675 N N . LEU A 1 89 ? -4.609 2.863 -12.778 1.00 93.75 89 LEU A N 1
ATOM 676 C CA . LEU A 1 89 ? -4.004 1.895 -13.696 1.00 93.75 89 LEU A CA 1
ATOM 677 C C . LEU A 1 89 ? -4.375 0.458 -13.326 1.00 93.75 89 LEU A C 1
ATOM 679 O O . LEU A 1 89 ? -4.402 -0.416 -14.189 1.00 93.75 89 LEU A O 1
ATOM 683 N N . GLY A 1 90 ? -4.643 0.209 -12.046 1.00 92.75 90 GLY A N 1
ATOM 684 C CA . GLY A 1 90 ? -5.061 -1.094 -11.554 1.00 92.75 90 GLY A CA 1
ATOM 685 C C . GLY A 1 90 ? -4.978 -1.200 -10.039 1.00 92.75 90 GLY A C 1
ATOM 686 O O . GLY A 1 90 ? -4.595 -0.259 -9.341 1.00 92.75 90 GLY A O 1
ATOM 687 N N . ARG A 1 91 ? -5.312 -2.387 -9.534 1.00 93.75 91 ARG A N 1
ATOM 688 C CA . ARG A 1 91 ? -5.309 -2.696 -8.106 1.00 93.75 91 ARG A CA 1
ATOM 689 C C . ARG A 1 91 ? -4.757 -4.086 -7.828 1.00 93.75 91 ARG A C 1
ATOM 691 O O . ARG A 1 91 ? -4.989 -5.017 -8.596 1.00 93.75 91 ARG A O 1
ATOM 698 N N . VAL A 1 92 ? -4.060 -4.223 -6.707 1.00 90.94 92 VAL A N 1
ATOM 699 C CA . VAL A 1 92 ? -3.541 -5.491 -6.192 1.00 90.94 92 VAL A CA 1
ATOM 700 C C . VAL A 1 92 ? -4.180 -5.734 -4.834 1.00 90.94 92 VAL A C 1
ATOM 702 O O . 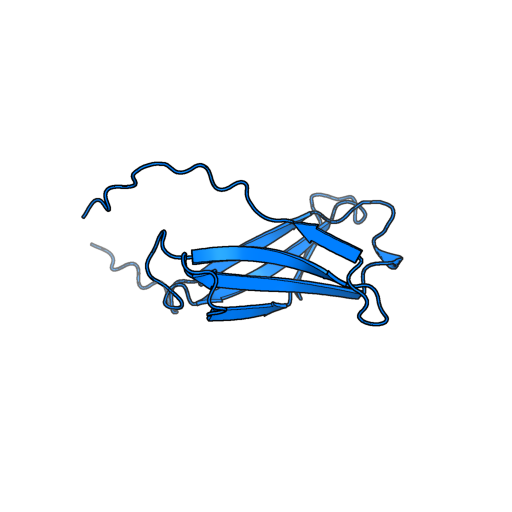VAL A 1 92 ? -3.973 -4.968 -3.894 1.00 90.94 92 VAL A O 1
ATOM 705 N N . ALA A 1 93 ? -4.964 -6.802 -4.741 1.00 84.56 93 ALA A N 1
ATOM 706 C CA . ALA A 1 93 ? -5.614 -7.226 -3.512 1.00 84.56 93 ALA A CA 1
ATOM 707 C C . ALA A 1 93 ? -5.111 -8.623 -3.122 1.00 84.56 93 ALA A C 1
ATOM 709 O O . ALA A 1 93 ? -4.954 -9.478 -4.000 1.00 84.56 93 ALA A O 1
ATOM 710 N N . PRO A 1 94 ? -4.862 -8.888 -1.829 1.00 71.69 94 PRO A N 1
ATOM 711 C CA . PRO A 1 94 ? -4.585 -10.237 -1.370 1.00 71.69 94 PRO A CA 1
ATOM 712 C C . PRO A 1 94 ? -5.810 -11.119 -1.617 1.00 71.69 94 PRO A C 1
ATOM 714 O O . PRO A 1 94 ? -6.954 -10.707 -1.413 1.00 71.69 94 PRO A O 1
ATOM 717 N N . ARG A 1 95 ? -5.573 -12.362 -2.040 1.00 65.31 95 ARG A N 1
ATOM 718 C CA . ARG A 1 95 ? -6.638 -13.358 -2.121 1.00 65.31 95 ARG A CA 1
ATOM 719 C C . ARG A 1 95 ? -7.060 -13.711 -0.699 1.00 65.31 95 ARG A C 1
ATOM 721 O O . ARG A 1 95 ? -6.292 -14.326 0.036 1.00 65.31 95 ARG A O 1
ATOM 728 N N . LEU A 1 96 ? -8.274 -13.322 -0.321 1.00 60.53 96 LEU A N 1
ATOM 729 C CA . LEU A 1 96 ? -8.854 -13.699 0.962 1.00 60.53 96 LEU A CA 1
ATOM 730 C C . LEU A 1 96 ? -9.161 -15.196 0.925 1.00 60.53 96 LEU A C 1
ATOM 732 O O . LEU A 1 96 ? -10.126 -15.635 0.302 1.00 60.53 96 LEU A O 1
ATOM 736 N N . VAL A 1 97 ? -8.304 -15.994 1.555 1.00 50.53 97 VAL A N 1
ATOM 737 C CA . VAL A 1 97 ? -8.636 -17.376 1.891 1.00 50.53 97 VAL A CA 1
ATOM 738 C C . VAL A 1 97 ? -9.382 -17.335 3.218 1.00 50.53 97 VAL A C 1
ATOM 740 O O . VAL A 1 97 ? -8.808 -17.024 4.257 1.00 50.53 97 VAL A O 1
ATOM 743 N N . SER A 1 98 ? -10.696 -17.558 3.168 1.00 43.72 98 SER A N 1
ATOM 744 C CA . SER A 1 98 ? -11.509 -17.698 4.374 1.00 43.72 98 SER A CA 1
ATOM 745 C C . SER A 1 98 ? -10.980 -18.894 5.159 1.00 43.72 98 SER A C 1
ATOM 747 O O . SER A 1 98 ? -11.100 -20.036 4.721 1.00 43.72 98 SER A O 1
ATOM 749 N N . VAL A 1 99 ? -10.349 -18.636 6.297 1.00 46.81 99 VAL A N 1
ATOM 750 C CA . VAL A 1 99 ? -10.052 -19.666 7.285 1.00 46.81 99 VAL A CA 1
ATOM 751 C C . VAL A 1 99 ? -10.566 -19.155 8.616 1.00 46.81 99 VAL A C 1
ATOM 753 O O . VAL A 1 99 ? -10.274 -18.028 9.001 1.00 46.81 99 VAL A O 1
ATOM 756 N N . ASN A 1 100 ? -11.385 -19.968 9.282 1.00 47.72 100 ASN A N 1
ATOM 757 C CA . ASN A 1 100 ? -11.879 -19.767 10.642 1.00 47.72 100 ASN A CA 1
ATOM 758 C C . ASN A 1 100 ? -10.707 -19.522 11.615 1.00 47.72 100 ASN A C 1
ATOM 760 O O . ASN A 1 100 ? -10.260 -20.442 12.301 1.00 47.72 100 ASN A O 1
ATOM 764 N N . MET A 1 101 ? -10.174 -18.300 11.668 1.00 45.62 101 MET A N 1
ATOM 765 C CA . MET A 1 101 ? -9.129 -17.922 12.611 1.00 45.62 101 MET A CA 1
ATOM 766 C C . MET A 1 101 ? -9.772 -17.781 13.988 1.00 45.62 101 MET A C 1
ATOM 768 O O . MET A 1 101 ? -10.397 -16.770 14.297 1.00 45.62 101 MET A O 1
ATOM 772 N N . LYS A 1 102 ? -9.626 -18.806 14.833 1.00 46.31 102 LYS A N 1
ATOM 773 C CA . LYS A 1 102 ? -9.780 -18.614 16.276 1.00 46.31 102 LYS A CA 1
ATOM 774 C C . LYS A 1 102 ? -8.605 -17.766 16.751 1.00 46.31 102 LYS A C 1
ATOM 776 O O . LYS A 1 102 ? -7.457 -18.185 16.634 1.00 46.31 102 LYS A O 1
ATOM 781 N N . GLN A 1 103 ? -8.908 -16.579 17.260 1.00 42.44 103 GLN A N 1
ATOM 782 C CA . GLN A 1 103 ? -7.945 -15.704 17.915 1.00 42.44 103 GLN A CA 1
ATOM 783 C C . GLN A 1 103 ? -7.382 -16.435 19.143 1.00 42.44 103 GLN A C 1
ATOM 785 O O . GLN A 1 103 ? -8.107 -16.683 20.105 1.00 42.44 103 GLN A O 1
ATOM 790 N N . GLY A 1 104 ? -6.122 -16.863 19.066 1.00 46.75 104 GLY A N 1
ATOM 791 C CA . GLY A 1 104 ? -5.397 -17.417 20.207 1.00 46.75 104 GLY A CA 1
ATOM 792 C C . GLY A 1 104 ? -4.958 -16.285 21.128 1.00 46.75 104 GLY A C 1
ATOM 793 O O . GLY A 1 104 ? -4.377 -15.313 20.644 1.00 46.75 104 GLY A O 1
ATOM 794 N N . TYR A 1 105 ? -5.299 -16.412 22.411 1.00 37.59 105 TYR A N 1
ATOM 795 C CA . TYR A 1 105 ? -4.768 -15.601 23.509 1.00 37.59 105 TYR A CA 1
ATOM 796 C C . TYR A 1 105 ? -3.374 -16.086 23.904 1.00 37.59 105 TYR A C 1
ATOM 798 O O . TYR A 1 105 ? -3.177 -17.324 23.899 1.00 37.59 105 TYR A O 1
#

Secondary structure (DSSP, 8-state):
-------S--EEEEEEEPPTT-GGGEEEEEEEEEETT--EEEEEE--EEEE-TT-TTSEEEEEEEEGGGS-TTSEEEEEEEEETTS-EEEEE-------------

Radius of gyration: 16.32 Å; chains: 1; bounding box: 40×32×50 Å

pLDDT: mean 82.81, std 15.63, range [37.59, 97.44]

Foldseek 3Di:
DDPPCPPDADKDKDKDKDQLPCPQFWQWKKKFKAFPVRHTLDIWTQPDKDADPDDNSTIMGMTMDGPVSDDPPGMWIKIFTAGNVRHTPDIDGDDDDDDPDDDDD

Sequence (105 aa):
DTAWSQGGKPKVQARIALPVNHLEKIGKIMFQVSDLSGKLLGEFEARETEILGSDPNFSRKVTTWPADLAAPGSYTAVAVIYDKNGKELGRVAPRLVSVNMKQGY